Protein AF-A0A194Q548-F1 (afdb_monomer_lite)

Secondary structure (DSSP, 8-state):
-EEEE-SSPPPHHHHHHHHHHHHHHHHTT---EEEEE-SSHHHHHT-TTEEESS-TTS--BS-TT----EEEEEEB-GGGSSEEEEEEE--TT-B-TTSEETTEE--BS-SBPPEEEEE----

Organism: Papilio xuthus (NCBI:txid66420)

Sequence (123 aa):
MVNVQCREPLVEEQCARLDGVAVLALACKLPLFFAGDFHRWDNIHLLKNCESVLDESVPTKVDVSSGGQSAILSAGEVATSSCNGHAAAIRSGLSHLAIPRGWSWGGPASPHCPLWAEINIPD

Foldseek 3Di:
DAEDDDPDADDPVRLVVVLVVLVVCVVVVHKDKYWYWQQDVVSVVSNPQKDWLDDPPADFFPDPPDTTDTTMITRHDCVPHQFPSDKHFDDPPQWDQCDDDDVHGGDGPDRGTDMDTDGHDDD

Radius of gyration: 15.99 Å; chains: 1; bounding box: 41×25×47 Å

pLDDT: mean 89.54, std 5.26, range [67.75, 95.56]

Structure (mmCIF, N/CA/C/O backbone):
data_AF-A0A194Q548-F1
#
_entry.id   AF-A0A194Q548-F1
#
loop_
_atom_site.group_PDB
_atom_site.id
_atom_site.type_symbol
_atom_site.label_atom_id
_atom_site.label_alt_id
_atom_site.label_comp_id
_atom_site.label_asym_id
_atom_site.label_entity_id
_atom_site.label_seq_id
_atom_site.pdbx_PDB_ins_code
_atom_site.Cartn_x
_atom_site.Cartn_y
_atom_site.Cartn_z
_atom_site.occupancy
_atom_site.B_iso_or_equiv
_atom_site.auth_seq_id
_atom_site.auth_comp_id
_atom_site.auth_asym_id
_atom_site.auth_atom_id
_atom_site.pdbx_PDB_model_num
ATOM 1 N N . MET A 1 1 ? -9.591 7.457 3.360 1.00 88.00 1 MET A N 1
ATOM 2 C CA . MET A 1 1 ? -8.346 6.917 2.771 1.00 88.00 1 MET A CA 1
ATOM 3 C C . MET A 1 1 ? -7.347 8.049 2.593 1.00 88.00 1 MET A C 1
ATOM 5 O O . MET A 1 1 ? -7.751 9.128 2.174 1.00 88.00 1 MET A O 1
ATOM 9 N N . VAL A 1 2 ? -6.081 7.816 2.930 1.00 93.69 2 VAL A N 1
ATOM 10 C CA . VAL A 1 2 ? -4.959 8.751 2.785 1.00 93.69 2 VAL A CA 1
ATOM 11 C C . VAL A 1 2 ? -3.980 8.153 1.784 1.00 93.69 2 VAL A C 1
ATOM 13 O O . VAL A 1 2 ? -3.529 7.025 1.964 1.00 93.69 2 VAL A O 1
ATOM 16 N N . ASN A 1 3 ? -3.665 8.900 0.728 1.00 93.81 3 ASN A N 1
ATOM 17 C CA . ASN A 1 3 ? -2.644 8.487 -0.227 1.00 93.81 3 ASN A CA 1
ATOM 18 C C . ASN A 1 3 ? -1.250 8.822 0.325 1.00 93.81 3 ASN A C 1
ATOM 20 O O . ASN A 1 3 ? -1.012 9.965 0.721 1.00 93.81 3 ASN A O 1
ATOM 24 N N . VAL A 1 4 ? -0.341 7.851 0.338 1.00 93.25 4 VAL A N 1
ATOM 25 C CA . VAL A 1 4 ? 1.025 7.995 0.856 1.00 93.25 4 VAL A CA 1
ATOM 26 C C . VAL A 1 4 ? 2.028 7.845 -0.281 1.00 93.25 4 VAL A C 1
ATOM 28 O O . VAL A 1 4 ? 1.929 6.946 -1.113 1.00 93.25 4 VAL A O 1
ATOM 31 N N . GLN A 1 5 ? 3.009 8.742 -0.316 1.00 92.50 5 GLN A N 1
ATOM 32 C CA . GLN A 1 5 ? 4.140 8.641 -1.227 1.00 92.50 5 GLN A CA 1
ATOM 33 C C . GLN A 1 5 ? 5.428 9.013 -0.494 1.00 92.50 5 GLN A C 1
ATOM 35 O O . GLN A 1 5 ? 5.745 10.188 -0.308 1.00 92.50 5 GLN A O 1
ATOM 40 N N . CYS A 1 6 ? 6.184 7.997 -0.106 1.00 91.56 6 CYS A N 1
ATOM 41 C CA . CYS A 1 6 ? 7.509 8.122 0.473 1.00 91.56 6 CYS A CA 1
ATOM 42 C C . CYS A 1 6 ? 8.547 8.039 -0.648 1.00 91.56 6 CYS A C 1
ATOM 44 O O . CYS A 1 6 ? 8.635 7.042 -1.360 1.00 91.56 6 CYS A O 1
ATOM 46 N N . ARG A 1 7 ? 9.349 9.093 -0.813 1.00 87.94 7 ARG A N 1
ATOM 47 C CA . ARG A 1 7 ? 10.495 9.077 -1.743 1.00 87.94 7 ARG A CA 1
ATOM 48 C C . ARG A 1 7 ? 11.786 8.611 -1.074 1.00 87.94 7 ARG A C 1
ATOM 50 O O . ARG A 1 7 ? 12.703 8.176 -1.759 1.00 87.94 7 ARG A O 1
ATOM 57 N N . GLU A 1 8 ? 11.821 8.700 0.249 1.00 90.50 8 GLU A N 1
ATOM 58 C CA . GLU A 1 8 ? 12.960 8.426 1.118 1.00 90.50 8 GLU A CA 1
ATOM 59 C C . GLU A 1 8 ? 12.464 7.674 2.370 1.00 90.50 8 GLU A C 1
ATOM 61 O O . GLU A 1 8 ? 11.247 7.607 2.603 1.00 90.50 8 GLU A O 1
ATOM 66 N N . PRO A 1 9 ? 13.365 7.080 3.177 1.00 90.69 9 PRO A N 1
ATOM 67 C CA . PRO A 1 9 ? 13.014 6.546 4.490 1.00 90.69 9 PRO A CA 1
ATOM 68 C C . PRO A 1 9 ? 12.304 7.594 5.356 1.00 90.69 9 PRO A C 1
ATOM 70 O O . PRO A 1 9 ? 12.687 8.764 5.359 1.00 90.69 9 PRO A O 1
ATOM 73 N N . LEU A 1 10 ? 11.264 7.178 6.080 1.00 90.69 10 LEU A N 1
ATOM 74 C CA . LEU A 1 10 ? 10.525 8.073 6.964 1.00 90.69 10 LEU A CA 1
ATOM 75 C C . LEU A 1 10 ? 11.389 8.439 8.171 1.00 90.69 10 LEU A C 1
ATOM 77 O O . LEU A 1 10 ? 11.974 7.568 8.816 1.00 90.69 10 LEU A O 1
ATOM 81 N N . VAL A 1 11 ? 11.441 9.729 8.498 1.00 92.62 11 VAL A N 1
ATOM 82 C CA . VAL A 1 11 ? 12.059 10.197 9.746 1.00 92.62 11 VAL A CA 1
ATOM 83 C C . VAL A 1 11 ? 11.058 10.149 10.899 1.00 92.62 11 VAL A C 1
ATOM 85 O O . VAL A 1 11 ? 9.845 10.160 10.689 1.00 92.62 11 VAL A O 1
ATOM 88 N N . GLU A 1 12 ? 11.564 10.152 12.133 1.00 91.00 12 GLU A N 1
ATOM 89 C CA . GLU A 1 12 ? 10.759 10.005 13.353 1.00 91.00 12 GLU A CA 1
ATOM 90 C C . GLU A 1 12 ? 9.589 10.998 13.437 1.00 91.00 12 GLU A C 1
ATOM 92 O O . GLU A 1 12 ? 8.472 10.606 13.767 1.00 91.00 12 GLU A O 1
ATOM 97 N N . GLU A 1 13 ? 9.800 12.262 13.054 1.00 93.00 13 GLU A N 1
ATOM 98 C CA . GLU A 1 13 ? 8.741 13.278 13.032 1.00 93.00 13 GLU A CA 1
ATOM 99 C C . GLU A 1 13 ? 7.600 12.912 12.066 1.00 93.00 13 GLU A C 1
ATOM 101 O O . GLU A 1 13 ? 6.421 13.084 12.381 1.00 93.00 13 GLU A O 1
ATOM 106 N N . GLN A 1 14 ? 7.926 12.378 10.886 1.00 92.31 14 GLN A N 1
ATOM 107 C CA . GLN A 1 14 ? 6.927 11.975 9.894 1.00 92.31 14 GLN A CA 1
ATOM 108 C C . GLN A 1 14 ? 6.151 10.745 10.369 1.00 92.31 14 GLN A C 1
ATOM 110 O O . GLN A 1 14 ? 4.926 10.713 10.230 1.00 92.31 14 GLN A O 1
ATOM 115 N N . CYS A 1 15 ? 6.846 9.777 10.973 1.00 91.88 15 CYS A N 1
ATOM 116 C CA . CYS A 1 15 ? 6.218 8.623 11.609 1.00 91.88 15 CYS A CA 1
ATOM 117 C C . CYS A 1 15 ? 5.252 9.076 12.704 1.00 91.88 15 CYS A C 1
ATOM 119 O O . CYS A 1 15 ? 4.085 8.709 12.659 1.00 91.88 15 CYS A O 1
ATOM 121 N N . ALA A 1 16 ? 5.689 9.948 13.618 1.00 91.88 16 ALA A N 1
ATOM 122 C CA . ALA A 1 16 ? 4.857 10.466 14.703 1.00 91.88 16 ALA A CA 1
ATOM 123 C C . ALA A 1 16 ? 3.602 11.188 14.189 1.00 91.88 16 ALA A C 1
ATOM 125 O O . ALA A 1 16 ? 2.521 11.047 14.762 1.00 91.88 16 ALA A O 1
ATOM 126 N N . ARG A 1 17 ? 3.712 11.930 13.080 1.00 92.62 17 ARG A N 1
ATOM 127 C CA . ARG A 1 17 ? 2.558 12.577 12.438 1.00 92.62 17 ARG A CA 1
ATOM 128 C C . ARG A 1 17 ? 1.562 11.563 11.883 1.00 92.62 17 ARG A C 1
ATOM 130 O O . ARG A 1 17 ? 0.371 11.710 12.139 1.00 92.62 17 ARG A O 1
ATOM 137 N N . LEU A 1 18 ? 2.020 10.562 11.130 1.00 92.94 18 LEU A N 1
ATOM 138 C CA . LEU A 1 18 ? 1.150 9.520 10.567 1.00 92.94 18 LEU A CA 1
ATOM 139 C C . LEU A 1 18 ? 0.492 8.683 11.671 1.00 92.94 18 LEU A C 1
ATOM 141 O O . LEU A 1 18 ? -0.716 8.452 11.633 1.00 92.94 18 LEU A O 1
ATOM 145 N N . ASP A 1 19 ? 1.269 8.313 12.685 1.00 92.75 19 ASP A N 1
ATOM 146 C CA . ASP A 1 19 ? 0.807 7.546 13.840 1.00 92.75 19 ASP A CA 1
ATOM 147 C C . ASP A 1 19 ? -0.219 8.354 14.655 1.00 92.75 19 ASP A C 1
ATOM 149 O O . ASP A 1 19 ? -1.255 7.829 15.051 1.00 92.75 19 ASP A O 1
ATOM 153 N N . GLY A 1 20 ? -0.023 9.670 14.801 1.00 94.25 20 GLY A N 1
ATOM 154 C CA . GLY A 1 20 ? -1.005 10.571 15.411 1.00 94.25 20 GLY A CA 1
ATOM 155 C C . GLY A 1 20 ? -2.343 10.620 14.661 1.00 94.25 20 GLY A C 1
ATOM 156 O O . GLY A 1 20 ? -3.400 10.642 15.295 1.00 94.25 20 GLY A O 1
ATOM 157 N N . VAL A 1 21 ? -2.325 10.586 13.322 1.00 94.94 21 VAL A N 1
ATOM 158 C CA . VAL A 1 21 ? -3.557 10.489 12.516 1.00 94.94 21 VAL A CA 1
ATOM 159 C C . VAL A 1 21 ? -4.246 9.139 12.742 1.00 94.94 21 VAL A C 1
ATOM 161 O O . VAL A 1 21 ? -5.467 9.108 12.906 1.00 94.94 21 VAL A O 1
ATOM 164 N N . ALA A 1 22 ? -3.487 8.040 12.795 1.00 94.69 22 ALA A N 1
ATOM 165 C CA . ALA A 1 22 ? -4.024 6.708 13.078 1.00 94.69 22 ALA A CA 1
ATOM 166 C C . ALA A 1 22 ? -4.669 6.638 14.473 1.00 94.69 22 ALA A C 1
ATOM 168 O O . ALA A 1 22 ? -5.816 6.210 14.599 1.00 94.69 22 ALA A O 1
ATOM 169 N N . VAL A 1 23 ? -3.986 7.143 15.504 1.00 95.50 23 VAL A N 1
ATOM 170 C CA . VAL A 1 23 ? -4.497 7.204 16.884 1.00 95.50 23 VAL A CA 1
ATOM 171 C C . VAL A 1 23 ? -5.787 8.018 16.967 1.00 95.50 23 VAL A C 1
ATOM 173 O O . VAL A 1 23 ? -6.747 7.583 17.604 1.00 95.50 23 VAL A O 1
ATOM 176 N N . LEU A 1 24 ? -5.846 9.178 16.305 1.00 95.56 24 LEU A N 1
ATOM 177 C CA . LEU A 1 24 ? -7.056 10.000 16.279 1.00 95.56 24 LEU A CA 1
ATOM 178 C C . LEU A 1 24 ? -8.223 9.267 15.603 1.00 95.56 24 LEU A C 1
ATOM 180 O O . LEU A 1 24 ? -9.337 9.275 16.124 1.00 95.56 24 LEU A O 1
ATOM 184 N N . ALA A 1 25 ? -7.975 8.608 14.469 1.00 93.62 25 ALA A N 1
ATOM 185 C CA . ALA A 1 25 ? -8.998 7.837 13.768 1.00 93.62 25 ALA A CA 1
ATOM 186 C C . ALA A 1 25 ? -9.537 6.688 14.631 1.00 93.62 25 ALA A C 1
ATOM 188 O O . ALA A 1 25 ? -10.754 6.530 14.739 1.00 93.62 25 ALA A O 1
ATOM 189 N N . LEU A 1 26 ? -8.652 5.954 15.314 1.00 92.69 26 LEU A N 1
ATOM 190 C CA . LEU A 1 26 ? -9.025 4.890 16.248 1.00 92.69 26 LEU A CA 1
ATOM 191 C C . LEU A 1 26 ? -9.872 5.422 17.411 1.00 92.69 26 LEU A C 1
ATOM 193 O O . LEU A 1 26 ? -10.933 4.869 17.700 1.00 92.69 26 LEU A O 1
ATOM 197 N N . ALA A 1 27 ? -9.463 6.533 18.032 1.00 94.69 27 ALA A N 1
ATOM 198 C CA . ALA A 1 27 ? -10.213 7.163 19.121 1.00 94.69 27 ALA A CA 1
ATOM 199 C C . ALA A 1 27 ? -11.621 7.608 18.684 1.00 94.69 27 ALA A C 1
ATOM 201 O O . ALA A 1 27 ? -12.582 7.490 19.447 1.00 94.69 27 ALA A O 1
ATOM 202 N N . CYS A 1 28 ? -11.758 8.080 17.444 1.00 93.56 28 CYS A N 1
ATOM 203 C CA . CYS A 1 28 ? -13.031 8.495 16.858 1.00 93.56 28 CYS A CA 1
ATOM 204 C C . CYS A 1 28 ? -13.828 7.351 16.208 1.00 93.56 28 CYS A C 1
ATOM 206 O O . CYS A 1 28 ? -14.918 7.608 15.699 1.00 93.56 28 CYS A O 1
ATOM 208 N N . LYS A 1 29 ? -13.319 6.109 16.216 1.00 89.69 29 LYS A N 1
ATOM 209 C CA . LYS A 1 29 ? -13.909 4.951 15.516 1.00 89.69 29 LYS A CA 1
ATOM 210 C C . LYS A 1 29 ? -14.135 5.207 14.019 1.00 89.69 29 LYS A C 1
ATOM 212 O O . LYS A 1 29 ? -15.129 4.765 13.446 1.00 89.69 29 LYS A O 1
ATOM 217 N N . LEU A 1 30 ? -13.227 5.949 13.390 1.00 89.06 30 LEU A N 1
ATOM 218 C CA . LEU A 1 30 ? -13.274 6.256 11.965 1.00 89.06 30 LEU A CA 1
ATOM 219 C C . LEU A 1 30 ? -12.444 5.232 11.180 1.00 89.06 30 LEU A C 1
ATOM 221 O O . LEU A 1 30 ? -11.252 5.093 11.459 1.00 89.06 30 LEU A O 1
ATOM 225 N N . PRO A 1 31 ? -13.019 4.561 10.164 1.00 89.06 31 PRO A N 1
ATOM 226 C CA . PRO A 1 31 ? -12.245 3.720 9.260 1.00 89.06 31 PRO A CA 1
ATOM 227 C C . PRO A 1 31 ? -11.195 4.551 8.514 1.00 89.06 31 PRO A C 1
ATOM 229 O O . PRO A 1 31 ? -11.527 5.460 7.744 1.00 89.06 31 PRO A O 1
ATOM 232 N N . LEU A 1 32 ? -9.918 4.239 8.728 1.00 92.00 32 LEU A N 1
ATOM 233 C CA . LEU A 1 32 ? -8.801 4.917 8.084 1.00 92.00 32 LEU A CA 1
ATOM 234 C C . LEU A 1 32 ? -7.862 3.906 7.436 1.00 92.00 32 LEU A C 1
ATOM 236 O O . LEU A 1 32 ? -7.376 2.983 8.079 1.00 92.00 32 LEU A O 1
ATOM 240 N N . PHE A 1 33 ? -7.567 4.166 6.165 1.00 93.00 33 PHE A N 1
ATOM 241 C CA . PHE A 1 33 ? -6.598 3.419 5.380 1.00 93.00 33 PHE A CA 1
ATOM 242 C C . PHE A 1 33 ? -5.540 4.357 4.828 1.00 93.00 33 PHE A C 1
ATOM 244 O O . PHE A 1 33 ? -5.890 5.401 4.264 1.00 93.00 33 PHE A O 1
ATOM 251 N N . PHE A 1 34 ? -4.280 3.960 4.942 1.00 94.81 34 PHE A N 1
ATOM 252 C CA . PHE A 1 34 ? -3.159 4.560 4.232 1.00 94.81 34 PHE A CA 1
ATOM 253 C C . PHE A 1 34 ? -2.820 3.668 3.044 1.00 94.81 34 PHE A C 1
ATOM 255 O O . PHE A 1 34 ? -2.617 2.474 3.216 1.00 94.81 34 PHE A O 1
ATOM 262 N N . ALA A 1 35 ? -2.762 4.216 1.839 1.00 94.31 35 ALA A N 1
ATOM 263 C CA . ALA A 1 35 ? -2.457 3.437 0.645 1.00 94.31 35 ALA A CA 1
ATOM 264 C C . ALA A 1 35 ? -1.463 4.190 -0.228 1.00 94.31 35 ALA A C 1
ATOM 266 O O . ALA A 1 35 ? -1.560 5.407 -0.356 1.00 94.31 35 ALA A O 1
ATOM 267 N N . GLY A 1 36 ? -0.524 3.476 -0.835 1.00 93.38 36 GLY A N 1
ATOM 268 C CA . GLY A 1 36 ? 0.436 4.066 -1.761 1.00 93.38 36 GLY A CA 1
ATOM 269 C C . GLY A 1 36 ? 1.826 3.475 -1.600 1.00 93.38 36 GLY A C 1
ATOM 270 O O . GLY A 1 36 ? 1.954 2.313 -1.225 1.00 93.38 36 GLY A O 1
ATOM 271 N N . ASP A 1 37 ? 2.854 4.253 -1.930 1.00 92.25 37 ASP A N 1
ATOM 272 C CA . ASP A 1 37 ? 4.257 3.830 -1.882 1.00 92.25 37 ASP A CA 1
ATOM 273 C C . ASP A 1 37 ? 4.908 4.271 -0.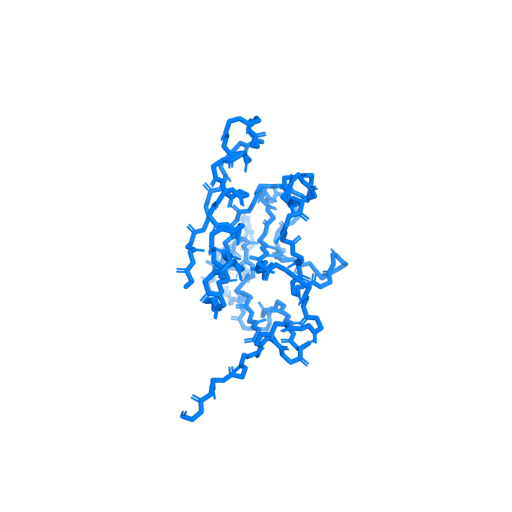570 1.00 92.25 37 ASP A C 1
ATOM 275 O O . ASP A 1 37 ? 5.031 5.464 -0.296 1.00 92.25 37 ASP A O 1
ATOM 279 N N . PHE A 1 38 ? 5.344 3.300 0.225 1.00 92.56 38 PHE A N 1
ATOM 280 C CA . PHE A 1 38 ? 6.016 3.496 1.506 1.00 92.56 38 PHE A CA 1
ATOM 281 C C . PHE A 1 38 ? 7.536 3.420 1.392 1.00 92.56 38 PHE A C 1
ATOM 283 O O . PHE A 1 38 ? 8.220 3.442 2.410 1.00 92.56 38 PHE A O 1
ATOM 290 N N . HIS A 1 39 ? 8.091 3.376 0.180 1.00 91.44 39 HIS A N 1
ATOM 291 C CA . HIS A 1 39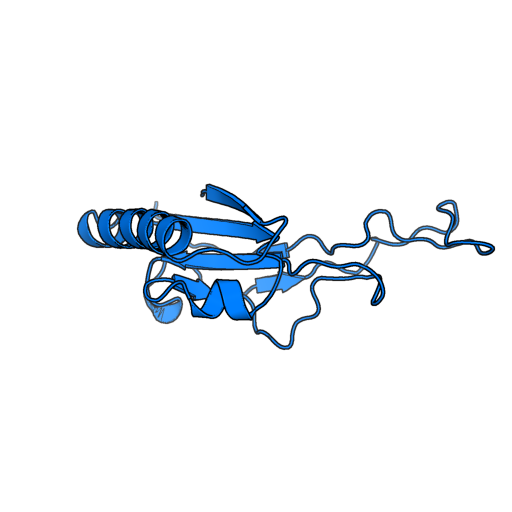 ? 9.518 3.256 -0.115 1.00 91.44 39 HIS A CA 1
ATOM 292 C C . HIS A 1 39 ? 10.135 1.896 0.272 1.00 91.44 39 HIS A C 1
ATOM 294 O O . HIS A 1 39 ? 10.746 1.244 -0.578 1.00 91.44 39 HIS A O 1
ATOM 300 N N . ARG A 1 40 ? 9.989 1.457 1.533 1.00 88.62 40 ARG A N 1
ATOM 301 C CA . ARG A 1 40 ? 10.527 0.205 2.108 1.00 88.62 40 ARG A CA 1
ATOM 302 C C . ARG A 1 40 ? 9.584 -0.359 3.178 1.00 88.62 40 ARG A C 1
ATOM 304 O O . ARG A 1 40 ? 8.891 0.410 3.835 1.00 88.62 40 ARG A O 1
ATOM 311 N N . TRP A 1 41 ? 9.626 -1.673 3.413 1.00 88.06 41 TRP A N 1
ATOM 312 C CA . TRP A 1 41 ? 8.886 -2.315 4.514 1.00 88.06 41 TRP A CA 1
ATOM 313 C C . TRP A 1 41 ? 9.288 -1.795 5.897 1.00 88.06 41 TRP A C 1
ATOM 315 O O . TRP A 1 41 ? 8.423 -1.609 6.745 1.00 88.06 41 TRP A O 1
ATOM 325 N N . ASP A 1 42 ? 10.555 -1.413 6.083 1.00 90.69 42 ASP A N 1
ATOM 326 C CA . ASP A 1 42 ? 11.024 -0.762 7.314 1.00 90.69 42 ASP A CA 1
ATOM 327 C C . ASP A 1 42 ? 10.148 0.447 7.698 1.00 90.69 42 ASP A C 1
ATOM 329 O O . ASP A 1 42 ? 9.790 0.605 8.860 1.00 90.69 42 ASP A O 1
ATOM 333 N N . ASN A 1 43 ? 9.724 1.262 6.721 1.00 91.19 43 ASN A N 1
ATOM 334 C CA . ASN A 1 43 ? 8.844 2.408 6.966 1.00 91.19 43 ASN A CA 1
ATOM 335 C C . ASN A 1 43 ? 7.441 1.990 7.420 1.00 91.19 43 ASN A C 1
ATOM 337 O O . ASN A 1 43 ? 6.821 2.700 8.206 1.00 91.19 43 ASN A O 1
ATOM 341 N N . ILE A 1 44 ? 6.938 0.858 6.925 1.00 90.25 44 ILE A N 1
ATOM 342 C CA . ILE A 1 44 ? 5.638 0.311 7.323 1.00 90.25 44 ILE A CA 1
ATOM 343 C C . ILE A 1 44 ? 5.710 -0.153 8.780 1.00 90.25 44 ILE A C 1
ATOM 345 O O . ILE A 1 44 ? 4.846 0.205 9.574 1.00 90.25 44 ILE A O 1
ATOM 349 N N . HIS A 1 45 ? 6.779 -0.854 9.166 1.00 90.75 45 HIS A N 1
ATOM 350 C CA . HIS A 1 45 ? 6.966 -1.333 10.539 1.00 90.75 45 HIS A CA 1
ATOM 351 C C . HIS A 1 45 ? 7.193 -0.214 11.570 1.00 90.75 45 HIS A C 1
ATOM 353 O O . HIS A 1 45 ? 6.987 -0.433 12.764 1.00 90.75 45 HIS A O 1
ATOM 359 N N . LEU A 1 46 ? 7.595 0.989 11.144 1.00 91.00 46 LEU A N 1
ATOM 360 C CA . LEU A 1 46 ? 7.691 2.157 12.029 1.00 91.00 46 LEU A CA 1
ATOM 361 C C . LEU A 1 46 ? 6.316 2.708 12.451 1.00 91.00 46 LEU A C 1
ATOM 363 O O . LEU A 1 46 ? 6.232 3.415 13.458 1.00 91.00 46 LEU A O 1
ATOM 367 N N . LEU A 1 47 ? 5.248 2.398 11.710 1.00 90.19 47 LEU A N 1
ATOM 368 C CA . LEU A 1 47 ? 3.884 2.853 11.987 1.00 90.19 47 LEU A CA 1
ATOM 369 C C . LEU A 1 47 ? 3.185 1.877 12.941 1.00 90.19 47 LEU A C 1
ATOM 371 O O . LEU A 1 47 ? 2.499 0.951 12.523 1.00 90.19 47 LEU A O 1
ATOM 375 N N . LYS A 1 48 ? 3.365 2.092 14.245 1.00 89.75 48 LYS A N 1
ATOM 376 C CA . LYS A 1 48 ? 2.970 1.143 15.302 1.00 89.75 48 LYS A CA 1
ATOM 377 C C . LYS A 1 48 ? 1.467 0.893 15.393 1.00 89.75 48 LYS A C 1
ATOM 379 O O . LYS A 1 48 ? 1.065 -0.185 15.813 1.00 89.75 48 LYS A O 1
ATOM 384 N N . ASN A 1 49 ? 0.646 1.881 15.041 1.00 92.50 49 ASN A N 1
ATOM 385 C CA . ASN A 1 49 ? -0.814 1.764 15.079 1.00 92.50 49 ASN A CA 1
ATOM 386 C C . ASN A 1 49 ? -1.408 1.419 13.713 1.00 92.50 49 ASN A C 1
ATOM 388 O O . ASN A 1 49 ? -2.593 1.663 13.480 1.00 92.50 49 ASN A O 1
ATOM 392 N N . CYS A 1 50 ? -0.590 0.915 12.794 1.00 93.12 50 CYS A N 1
ATOM 393 C CA . CYS A 1 50 ? -1.024 0.507 11.473 1.00 93.12 50 CYS A CA 1
ATOM 394 C C . CYS A 1 50 ? -0.637 -0.947 11.217 1.00 93.12 50 CYS A C 1
ATOM 396 O O . CYS A 1 50 ? 0.458 -1.380 11.568 1.00 93.12 50 CYS A O 1
ATOM 398 N N . GLU A 1 51 ? -1.513 -1.681 10.545 1.00 92.50 51 GLU A N 1
ATOM 399 C CA . GLU A 1 51 ? -1.240 -3.044 10.101 1.00 92.50 51 GLU A CA 1
ATOM 400 C C . GLU A 1 51 ? -1.432 -3.143 8.586 1.00 92.50 51 GLU A C 1
ATOM 402 O O . GLU A 1 51 ? -2.355 -2.551 8.018 1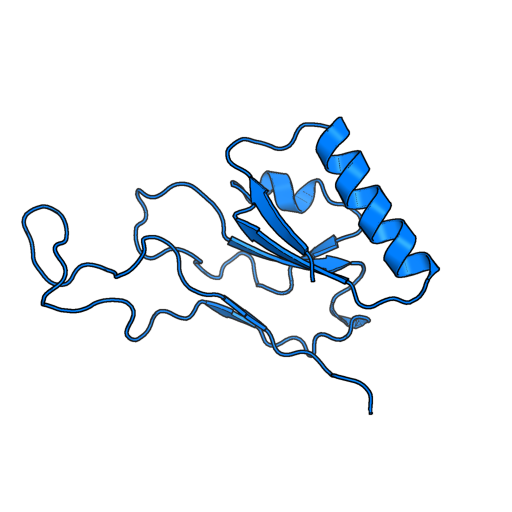.00 92.50 51 GLU A O 1
ATOM 407 N N . SER A 1 52 ? -0.535 -3.869 7.914 1.00 92.75 52 SER A N 1
ATOM 408 C CA . SER A 1 52 ? -0.647 -4.101 6.476 1.00 92.75 52 SER A CA 1
ATOM 409 C C . SER A 1 52 ? -1.804 -5.045 6.179 1.00 92.75 52 SER A C 1
ATOM 411 O O . SER A 1 52 ? -1.875 -6.148 6.707 1.00 92.75 52 SER A O 1
ATOM 413 N N . VAL A 1 53 ? -2.678 -4.628 5.267 1.00 93.19 53 VAL A N 1
ATOM 414 C CA . VAL A 1 53 ? -3.739 -5.477 4.706 1.00 93.19 53 VAL A CA 1
ATOM 415 C C . VAL A 1 53 ? -3.155 -6.463 3.685 1.00 93.19 53 VAL A C 1
ATOM 417 O O . VAL A 1 53 ? -3.743 -7.502 3.403 1.00 93.19 53 VAL A O 1
ATOM 420 N N . LEU A 1 54 ? -1.990 -6.139 3.116 1.00 91.50 54 LEU A N 1
ATOM 421 C CA . LEU A 1 54 ? -1.261 -7.006 2.196 1.00 91.50 54 LEU A CA 1
ATOM 422 C C . LEU A 1 54 ? -0.264 -7.882 2.962 1.00 91.50 54 LEU A C 1
ATOM 424 O O . LEU A 1 54 ? 0.476 -7.371 3.804 1.00 91.50 54 LEU A O 1
ATOM 428 N N . ASP A 1 55 ? -0.170 -9.158 2.598 1.00 88.81 55 ASP A N 1
ATOM 429 C CA . ASP A 1 55 ? 0.928 -10.021 3.039 1.00 88.81 55 ASP A CA 1
ATOM 430 C C . ASP A 1 55 ? 2.264 -9.504 2.465 1.00 88.81 55 ASP A C 1
ATOM 432 O O . ASP A 1 55 ? 2.358 -9.172 1.280 1.00 88.81 55 ASP A O 1
ATOM 436 N N . GLU A 1 56 ? 3.299 -9.417 3.304 1.00 89.25 56 GLU A N 1
ATOM 437 C CA . GLU A 1 56 ? 4.619 -8.886 2.935 1.00 89.25 56 GLU A CA 1
ATOM 438 C C . GLU A 1 56 ? 5.312 -9.695 1.825 1.00 89.25 56 GLU A C 1
ATOM 440 O O . GLU A 1 56 ? 6.084 -9.149 1.030 1.00 89.25 56 GLU A O 1
ATOM 445 N N . SER A 1 57 ? 4.981 -10.982 1.702 1.00 89.94 57 SER A N 1
ATOM 446 C CA . 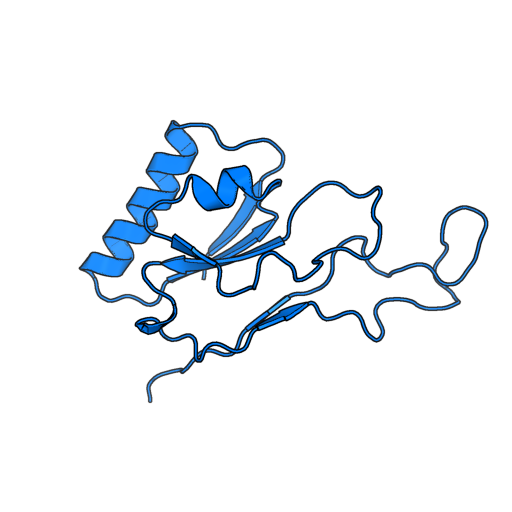SER A 1 57 ? 5.453 -11.846 0.621 1.00 89.94 57 SER A CA 1
ATOM 447 C C . SER A 1 57 ? 4.835 -11.508 -0.737 1.00 89.94 57 SER A C 1
ATOM 449 O O . SER A 1 57 ? 5.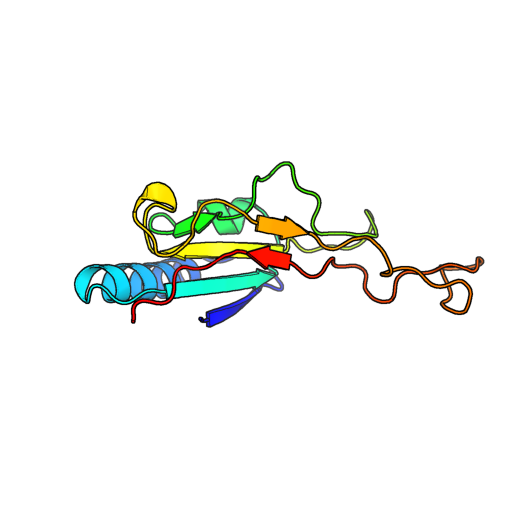368 -11.944 -1.762 1.00 89.94 57 SER A O 1
ATOM 451 N N . VAL A 1 58 ? 3.744 -10.726 -0.787 1.00 89.81 58 VAL A N 1
ATOM 452 C CA . VAL A 1 58 ? 3.081 -10.339 -2.037 1.00 89.81 58 VAL A CA 1
ATOM 453 C C . VAL A 1 58 ? 3.926 -9.294 -2.769 1.00 89.81 58 VAL A C 1
ATOM 455 O O . VAL A 1 58 ? 4.070 -8.153 -2.325 1.00 89.81 58 VAL A O 1
ATOM 458 N N . PRO A 1 59 ? 4.449 -9.624 -3.958 1.00 88.75 59 PRO A N 1
ATOM 459 C CA . PRO A 1 59 ? 5.295 -8.702 -4.695 1.00 88.75 59 PRO A CA 1
ATOM 460 C C . PRO A 1 59 ? 4.468 -7.605 -5.386 1.00 88.75 59 PRO A C 1
ATOM 462 O O . PRO A 1 59 ? 3.716 -7.840 -6.338 1.00 88.75 59 PRO A O 1
ATOM 465 N N . THR A 1 60 ? 4.682 -6.365 -4.956 1.00 91.62 60 THR A N 1
ATOM 466 C CA . THR A 1 60 ? 3.950 -5.171 -5.421 1.00 91.62 60 THR A CA 1
ATOM 467 C C . THR A 1 60 ? 4.622 -4.456 -6.593 1.00 91.62 60 THR A C 1
ATOM 469 O O . THR A 1 60 ? 4.233 -3.356 -6.980 1.00 91.62 60 THR A O 1
ATOM 472 N N . LYS A 1 61 ? 5.615 -5.109 -7.204 1.00 89.88 61 LYS A N 1
ATOM 473 C CA . LYS A 1 61 ? 6.368 -4.613 -8.358 1.00 89.88 61 LYS A CA 1
ATOM 474 C C . LYS A 1 61 ? 6.385 -5.626 -9.491 1.00 89.88 61 LYS A C 1
ATOM 476 O O . LYS A 1 61 ? 6.300 -6.838 -9.261 1.00 89.88 61 LYS A O 1
ATOM 481 N N . VAL A 1 62 ? 6.520 -5.112 -10.708 1.00 85.88 62 VAL A N 1
ATOM 482 C CA . VAL A 1 62 ? 6.746 -5.901 -11.926 1.00 85.88 62 VAL A CA 1
ATOM 483 C C . VAL A 1 62 ? 8.233 -5.923 -12.286 1.00 85.88 62 VAL A C 1
ATOM 485 O O . VAL A 1 62 ? 8.727 -6.943 -12.761 1.00 85.88 62 VAL A O 1
ATOM 488 N N . ASP A 1 63 ? 8.953 -4.832 -12.016 1.00 81.50 63 ASP A N 1
ATOM 489 C CA . ASP A 1 63 ? 10.390 -4.706 -12.267 1.00 81.50 63 ASP A CA 1
ATOM 490 C C . ASP A 1 63 ? 11.180 -4.754 -10.950 1.00 81.50 63 ASP A C 1
ATOM 492 O O . ASP A 1 63 ? 10.993 -3.917 -10.069 1.00 81.50 63 ASP A O 1
ATOM 496 N N . VAL A 1 64 ? 12.088 -5.721 -10.811 1.00 76.31 64 VAL A N 1
ATOM 497 C CA . VAL A 1 64 ? 12.915 -5.900 -9.602 1.00 76.31 64 VAL A CA 1
ATOM 498 C C . VAL A 1 64 ? 13.918 -4.755 -9.422 1.00 76.31 64 VAL A C 1
ATOM 500 O O . VAL A 1 64 ? 14.312 -4.458 -8.297 1.00 76.31 64 VAL A O 1
ATOM 503 N N . SER A 1 65 ? 14.307 -4.087 -10.511 1.00 79.31 65 SER A N 1
ATOM 504 C CA . SER A 1 65 ? 15.216 -2.938 -10.468 1.00 79.31 65 SER A CA 1
ATOM 505 C C . SER A 1 65 ? 14.536 -1.651 -9.994 1.00 79.31 65 SER A C 1
ATOM 507 O O . SER A 1 65 ? 15.214 -0.698 -9.610 1.00 79.31 65 SER A O 1
ATOM 509 N N . SER A 1 66 ? 13.199 -1.622 -9.981 1.00 80.75 66 SER A N 1
ATOM 510 C CA . SER A 1 66 ? 12.447 -0.467 -9.508 1.00 80.75 66 SER A CA 1
ATOM 511 C C . SER A 1 66 ? 12.441 -0.383 -7.975 1.00 80.75 66 SER A C 1
ATOM 513 O O . SER A 1 66 ? 12.199 -1.366 -7.261 1.00 80.75 66 SER A O 1
ATOM 515 N N . GLY A 1 67 ? 12.757 0.807 -7.456 1.00 79.12 67 GLY A N 1
ATOM 516 C CA . GLY A 1 67 ? 12.649 1.126 -6.031 1.00 79.12 67 GLY A CA 1
ATOM 517 C C . GLY A 1 67 ? 11.190 1.205 -5.570 1.00 79.12 67 GLY A C 1
ATOM 518 O O . GLY A 1 67 ? 10.273 1.080 -6.376 1.00 79.12 67 GLY A O 1
ATOM 519 N N . GLY A 1 68 ? 10.973 1.414 -4.273 1.00 83.75 68 GLY A N 1
ATOM 520 C CA . GLY A 1 68 ? 9.633 1.567 -3.704 1.00 83.75 68 GLY A CA 1
ATOM 521 C C . GLY A 1 68 ? 9.002 0.260 -3.224 1.00 83.75 68 GLY A C 1
ATOM 522 O O . GLY A 1 68 ? 9.410 -0.842 -3.621 1.00 83.75 68 GLY A O 1
ATOM 523 N N . GLN A 1 69 ? 8.004 0.411 -2.356 1.00 89.31 69 GLN A N 1
ATOM 524 C CA . GLN A 1 69 ? 7.200 -0.666 -1.791 1.00 89.31 69 GLN A CA 1
ATOM 525 C C . GLN A 1 69 ? 5.779 -0.156 -1.583 1.00 89.31 69 GLN A C 1
ATOM 527 O O . GLN A 1 69 ? 5.513 0.632 -0.675 1.00 89.31 69 GLN A O 1
ATOM 532 N N . SER A 1 70 ? 4.855 -0.622 -2.419 1.00 92.69 70 SER A N 1
ATOM 533 C CA . SER A 1 70 ? 3.452 -0.262 -2.259 1.00 92.69 70 SER A CA 1
ATOM 534 C C . SER A 1 70 ? 2.787 -1.119 -1.187 1.00 92.69 70 SER A C 1
ATOM 536 O O . SER A 1 70 ? 3.069 -2.314 -1.093 1.00 92.69 70 SER A O 1
ATOM 538 N N . ALA A 1 71 ? 1.893 -0.522 -0.404 1.00 93.94 71 ALA A N 1
ATOM 539 C CA . ALA A 1 71 ? 1.079 -1.225 0.580 1.00 93.94 71 ALA A CA 1
ATOM 540 C C . ALA A 1 71 ? -0.264 -0.519 0.803 1.00 93.94 71 ALA A C 1
ATOM 542 O O . ALA A 1 71 ? -0.465 0.632 0.399 1.00 93.94 71 ALA A O 1
ATOM 543 N N . ILE A 1 72 ? -1.174 -1.232 1.462 1.00 94.56 72 ILE A N 1
ATOM 544 C CA . ILE A 1 72 ? -2.402 -0.692 2.043 1.00 94.56 72 ILE A CA 1
ATOM 545 C C . ILE A 1 72 ? -2.334 -1.023 3.529 1.00 94.56 72 ILE A C 1
ATOM 547 O O . ILE A 1 72 ? -2.207 -2.193 3.881 1.00 94.56 72 ILE A O 1
ATOM 551 N N . LEU A 1 73 ? -2.389 -0.008 4.382 1.00 94.06 73 LEU A N 1
ATOM 552 C CA . LEU A 1 73 ? -2.348 -0.141 5.830 1.00 94.06 73 LEU A CA 1
ATOM 553 C C . LEU A 1 73 ? -3.697 0.266 6.417 1.00 94.06 73 LEU A C 1
ATOM 555 O O . LEU A 1 73 ? -4.222 1.328 6.070 1.00 94.06 73 LEU A O 1
ATOM 559 N N . SER A 1 74 ? -4.235 -0.548 7.316 1.00 93.69 74 SER A N 1
ATOM 560 C CA . SER A 1 74 ? -5.357 -0.180 8.177 1.00 93.69 74 SER A CA 1
ATOM 561 C C . SER A 1 74 ? -4.830 0.511 9.427 1.00 93.69 74 SER A C 1
ATOM 563 O O . SER A 1 74 ? -3.819 0.083 9.975 1.00 93.69 74 SER A O 1
ATOM 565 N N . ALA A 1 75 ? -5.517 1.548 9.907 1.00 93.25 75 ALA A N 1
ATOM 566 C CA . ALA A 1 75 ? -5.326 1.996 11.283 1.00 93.25 75 ALA A CA 1
ATOM 567 C C . ALA A 1 75 ? -5.920 0.942 12.238 1.00 93.25 75 ALA A C 1
ATOM 569 O O . ALA A 1 75 ? -7.091 0.582 12.105 1.00 93.25 75 ALA A O 1
ATOM 570 N N . GLY A 1 76 ? -5.123 0.456 13.189 1.00 88.56 76 GLY A N 1
ATOM 571 C CA . GLY A 1 76 ? -5.465 -0.668 14.066 1.00 88.56 76 GLY A CA 1
ATOM 572 C C . GLY A 1 76 ? -5.352 -2.037 13.390 1.00 88.56 76 GLY A C 1
ATOM 573 O O . GLY A 1 76 ? -4.853 -2.153 12.273 1.00 88.56 76 GLY A O 1
ATOM 574 N N . GLU A 1 77 ? -5.820 -3.072 14.089 1.00 85.44 77 GLU A N 1
ATOM 575 C CA . GLU A 1 77 ? -5.728 -4.457 13.619 1.00 85.44 77 GLU A CA 1
ATOM 576 C C . GLU A 1 77 ? -6.662 -4.718 12.432 1.00 85.44 77 GLU A C 1
ATOM 578 O O . GLU A 1 77 ? -7.862 -4.431 12.503 1.00 85.44 77 GLU A O 1
ATOM 583 N N . VAL A 1 78 ? -6.154 -5.353 11.374 1.00 82.19 78 VAL A N 1
ATOM 584 C CA . VAL A 1 78 ? -6.918 -5.733 10.176 1.00 82.19 78 VAL A CA 1
ATOM 585 C C . VAL A 1 78 ? -8.117 -6.599 10.557 1.00 82.19 78 VAL A C 1
ATOM 587 O O . VAL A 1 78 ? -9.208 -6.369 10.041 1.00 82.19 78 VAL A O 1
ATOM 590 N N . ALA A 1 79 ? -7.959 -7.511 11.522 1.00 76.00 79 ALA A N 1
ATOM 591 C CA . ALA A 1 79 ? -9.028 -8.387 12.014 1.00 76.00 79 ALA A CA 1
ATOM 592 C C .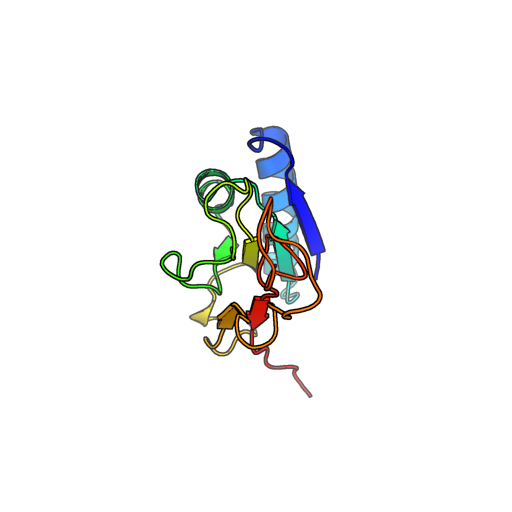 ALA A 1 79 ? -10.226 -7.638 12.633 1.00 76.00 79 ALA A C 1
ATOM 594 O O . ALA A 1 79 ? -11.338 -8.162 12.644 1.00 76.00 79 ALA A O 1
ATOM 595 N N . THR A 1 80 ? -10.007 -6.425 13.149 1.00 74.19 80 THR A N 1
ATOM 596 C CA . THR A 1 80 ? -11.055 -5.576 13.750 1.00 74.19 80 THR A CA 1
ATOM 597 C C . THR A 1 80 ? -11.433 -4.385 12.871 1.00 74.19 80 THR A C 1
ATOM 599 O O . THR A 1 80 ? -12.337 -3.616 13.203 1.00 74.19 80 THR A O 1
ATOM 602 N N . SER A 1 81 ? -10.738 -4.228 11.745 1.00 79.38 81 SER A N 1
ATOM 603 C CA . SER A 1 81 ? -10.955 -3.161 10.781 1.00 79.38 81 SER A CA 1
ATOM 604 C C . SER A 1 81 ? -12.178 -3.427 9.896 1.00 79.38 81 SER A C 1
ATOM 606 O O . SER A 1 81 ? -12.866 -4.439 10.008 1.00 79.38 81 SER A O 1
ATOM 608 N N . SER A 1 82 ? -12.440 -2.507 8.965 1.00 83.00 82 SER A N 1
ATOM 609 C CA . SER A 1 82 ? -13.428 -2.740 7.907 1.00 83.00 82 SER A CA 1
ATOM 610 C C . SER A 1 82 ? -12.899 -3.629 6.775 1.00 83.00 82 SER A C 1
ATOM 612 O O . SER A 1 82 ? -13.676 -3.980 5.897 1.00 83.00 82 SER A O 1
ATOM 614 N N . CYS A 1 83 ? -11.626 -4.036 6.763 1.00 83.06 83 CYS A N 1
ATOM 615 C CA . CYS A 1 83 ? -11.140 -5.013 5.789 1.00 83.06 83 CYS A CA 1
ATOM 616 C C . CYS A 1 83 ? -11.653 -6.417 6.107 1.00 83.06 83 CYS A C 1
ATOM 618 O O . CYS A 1 83 ? -11.712 -6.829 7.261 1.00 83.06 83 CYS A O 1
ATOM 620 N N . ASN A 1 84 ? -11.972 -7.186 5.070 1.00 82.25 84 ASN A N 1
ATOM 621 C CA . ASN A 1 84 ? -12.410 -8.576 5.223 1.00 82.25 84 ASN A CA 1
ATOM 622 C C . ASN A 1 84 ? -11.264 -9.601 5.087 1.00 82.25 84 ASN A C 1
ATOM 624 O O . ASN A 1 84 ? -11.512 -10.802 5.034 1.00 82.25 84 ASN A O 1
ATOM 628 N N . GLY A 1 85 ? -10.019 -9.122 5.013 1.00 74.12 85 GLY A N 1
ATOM 629 C CA . GLY A 1 85 ? -8.814 -9.944 4.904 1.00 74.12 85 GLY A CA 1
ATOM 630 C C . GLY A 1 85 ? -8.406 -10.323 3.478 1.00 74.12 85 GLY A C 1
ATOM 631 O O . GLY A 1 85 ? -7.371 -10.963 3.309 1.00 74.12 85 GLY A O 1
ATOM 632 N N . HIS A 1 86 ? -9.154 -9.926 2.443 1.00 88.62 86 HIS A N 1
ATOM 633 C CA . HIS A 1 86 ? -8.734 -10.135 1.058 1.00 88.62 86 HIS A CA 1
ATOM 634 C C . HIS A 1 86 ? -8.049 -8.897 0.487 1.00 88.62 86 HIS A C 1
ATOM 636 O O . HIS A 1 86 ? -8.632 -7.814 0.418 1.00 88.62 86 HIS A O 1
ATOM 642 N N . ALA A 1 87 ? -6.814 -9.076 0.025 1.00 93.75 87 ALA A N 1
ATOM 643 C CA . ALA A 1 87 ? -6.070 -8.067 -0.709 1.00 93.75 87 ALA A CA 1
ATOM 644 C C . ALA A 1 87 ? -4.993 -8.720 -1.581 1.00 93.75 87 ALA A C 1
ATOM 646 O O . ALA A 1 87 ? -4.456 -9.774 -1.237 1.00 93.75 87 ALA A O 1
ATOM 647 N N . ALA A 1 88 ? -4.663 -8.106 -2.719 1.00 94.19 88 ALA A N 1
ATOM 648 C CA . ALA A 1 88 ? -3.561 -8.576 -3.556 1.00 94.19 88 ALA A CA 1
ATOM 649 C C . ALA A 1 88 ? -3.015 -7.495 -4.499 1.00 94.19 88 ALA A C 1
ATOM 651 O O . ALA A 1 88 ? -3.578 -6.412 -4.670 1.00 94.19 88 ALA A O 1
ATOM 652 N N . ALA A 1 89 ? -1.911 -7.833 -5.166 1.00 94.19 89 ALA A N 1
ATOM 653 C CA . ALA A 1 89 ? -1.360 -7.065 -6.273 1.00 94.19 89 ALA A CA 1
ATOM 654 C C . ALA A 1 89 ? -1.923 -7.560 -7.617 1.00 94.19 89 ALA A C 1
ATOM 656 O O . ALA A 1 89 ? -1.849 -8.748 -7.943 1.00 94.19 89 ALA A O 1
ATOM 657 N N . ILE A 1 90 ? -2.441 -6.645 -8.436 1.00 92.81 90 ILE A N 1
ATOM 658 C CA . ILE A 1 90 ? -2.896 -6.939 -9.798 1.00 92.81 90 ILE A CA 1
ATOM 659 C C . ILE A 1 90 ? -1.674 -6.976 -10.707 1.00 92.81 90 ILE A C 1
ATOM 661 O O . ILE A 1 90 ? -0.976 -5.981 -10.852 1.00 92.81 90 ILE A O 1
ATOM 665 N N . ARG A 1 91 ? -1.413 -8.128 -11.325 1.00 88.88 91 ARG A N 1
ATOM 666 C CA . ARG A 1 91 ? -0.261 -8.333 -12.226 1.00 88.88 91 ARG A CA 1
ATOM 667 C C . ARG A 1 91 ? -0.658 -8.697 -13.646 1.00 88.88 91 ARG A C 1
ATOM 669 O O . ARG A 1 91 ? 0.044 -8.359 -14.598 1.00 88.88 91 ARG A O 1
ATOM 676 N N . SER A 1 92 ? -1.779 -9.399 -13.782 1.00 88.75 92 SER A N 1
ATOM 677 C CA . SER A 1 92 ? -2.311 -9.775 -15.086 1.00 88.75 92 SER A CA 1
ATOM 678 C C . SER A 1 92 ? -2.691 -8.527 -15.880 1.00 88.75 92 SER A C 1
ATOM 680 O O . SER A 1 92 ? -3.221 -7.570 -15.322 1.00 88.75 92 SER A O 1
ATOM 682 N N . GLY A 1 93 ? -2.387 -8.527 -17.177 1.00 87.75 93 GLY A N 1
ATOM 683 C CA . GLY A 1 93 ? -2.705 -7.415 -18.076 1.00 87.75 93 GLY A CA 1
ATOM 684 C C . GLY A 1 93 ? -1.835 -6.164 -17.916 1.00 87.75 93 GLY A C 1
ATOM 685 O O . GLY A 1 93 ? -1.989 -5.235 -18.701 1.00 87.75 93 GLY A O 1
ATOM 686 N N . LEU A 1 94 ? -0.887 -6.128 -16.968 1.00 89.25 94 LEU A N 1
ATOM 687 C CA . LEU A 1 94 ? 0.011 -4.976 -16.814 1.00 89.25 94 LEU A CA 1
ATOM 688 C C . LEU A 1 94 ? 1.089 -4.885 -17.889 1.00 89.25 94 LEU A C 1
ATOM 690 O O . LEU A 1 94 ? 1.714 -3.839 -18.017 1.00 89.25 94 LEU A O 1
ATOM 694 N N . SER A 1 95 ? 1.353 -5.963 -18.626 1.00 89.69 95 SER A N 1
ATOM 695 C CA . SER A 1 95 ? 2.331 -5.973 -19.715 1.00 89.69 95 SER A CA 1
ATOM 696 C C . SER A 1 95 ? 1.636 -6.071 -21.063 1.00 89.69 95 SER A C 1
ATOM 698 O O . SER A 1 95 ? 0.685 -6.834 -21.221 1.00 89.69 95 SER A O 1
ATOM 700 N N . HIS A 1 96 ? 2.142 -5.333 -22.047 1.00 92.25 96 HIS A N 1
ATOM 701 C CA . HIS A 1 96 ? 1.606 -5.340 -23.405 1.00 92.25 96 HIS A CA 1
ATOM 702 C C . HIS A 1 96 ? 2.746 -5.345 -24.426 1.00 92.25 96 HIS A C 1
ATOM 704 O O . HIS A 1 96 ? 3.749 -4.659 -24.240 1.00 92.25 96 HIS A O 1
ATOM 710 N N . LEU A 1 97 ? 2.595 -6.096 -25.524 1.00 94.12 97 LEU A N 1
ATOM 711 C CA . LEU A 1 97 ? 3.646 -6.258 -26.542 1.00 94.12 97 LEU A CA 1
ATOM 712 C C . LEU A 1 97 ? 4.118 -4.918 -27.122 1.00 94.12 97 LEU A C 1
ATOM 714 O O . LEU A 1 97 ? 5.305 -4.742 -27.353 1.00 94.12 97 LEU A O 1
ATOM 718 N N . ALA A 1 98 ? 3.211 -3.956 -27.286 1.00 93.94 98 ALA A N 1
ATOM 719 C CA . ALA A 1 98 ? 3.544 -2.630 -27.812 1.00 93.94 98 ALA A CA 1
ATOM 720 C C . ALA A 1 98 ? 4.253 -1.693 -26.810 1.00 93.94 98 ALA A C 1
ATOM 722 O O . ALA A 1 98 ? 4.604 -0.576 -27.178 1.00 93.94 98 ALA A O 1
ATOM 723 N N . ILE A 1 99 ? 4.448 -2.105 -25.553 1.00 91.94 99 ILE A N 1
ATOM 724 C CA . ILE A 1 99 ? 5.182 -1.310 -24.562 1.00 91.94 99 ILE A CA 1
ATOM 725 C C . ILE A 1 99 ? 6.661 -1.732 -24.607 1.00 91.94 99 ILE A C 1
ATOM 727 O O . ILE A 1 99 ? 6.948 -2.930 -24.553 1.00 91.94 99 ILE A O 1
ATOM 731 N N . PRO A 1 100 ? 7.618 -0.797 -24.706 1.00 89.81 100 PRO A N 1
ATOM 732 C CA . PRO A 1 100 ? 9.042 -1.125 -24.645 1.00 89.81 100 PRO A CA 1
ATOM 733 C C . PRO A 1 100 ? 9.489 -1.630 -23.262 1.00 89.81 100 PRO A C 1
ATOM 735 O O . PRO A 1 100 ? 8.997 -1.181 -22.228 1.00 89.81 100 PRO A O 1
ATOM 738 N N . ARG A 1 101 ? 10.480 -2.524 -23.236 1.00 88.88 101 ARG A N 1
ATOM 739 C CA . ARG A 1 101 ? 11.195 -3.010 -22.044 1.00 88.88 101 ARG A CA 1
ATOM 740 C C . ARG A 1 101 ? 12.698 -3.003 -22.322 1.00 88.88 101 ARG A C 1
ATOM 742 O O . ARG A 1 101 ? 13.274 -4.014 -22.732 1.00 88.88 101 ARG A O 1
ATOM 749 N N . GLY A 1 102 ? 13.336 -1.847 -22.154 1.00 86.62 102 GLY A N 1
ATOM 750 C CA . GLY A 1 102 ? 14.718 -1.650 -22.598 1.00 86.62 102 GLY A CA 1
ATOM 751 C C . GLY A 1 102 ? 14.841 -1.884 -24.107 1.00 86.62 102 GLY A C 1
ATOM 752 O O . GLY A 1 102 ? 14.104 -1.285 -24.882 1.00 86.62 102 GLY A O 1
ATOM 753 N N . TRP A 1 103 ? 15.724 -2.799 -24.517 1.00 90.06 103 TRP A N 1
ATOM 754 C CA . TRP A 1 103 ? 15.917 -3.190 -25.924 1.00 90.06 103 TRP A CA 1
ATOM 755 C C . TRP A 1 103 ? 14.947 -4.284 -26.416 1.00 90.06 103 TRP A C 1
ATOM 757 O O . TRP A 1 103 ? 15.167 -4.878 -27.468 1.00 90.06 103 TRP A O 1
ATOM 767 N N . SER A 1 104 ? 13.886 -4.576 -25.658 1.00 88.25 104 SER A N 1
ATOM 768 C CA . SER A 1 104 ? 12.882 -5.600 -25.978 1.00 88.25 104 SER A CA 1
ATOM 769 C C . SER A 1 104 ? 11.449 -5.046 -25.953 1.00 88.25 104 SER A C 1
ATOM 771 O O . SER A 1 104 ? 11.220 -3.923 -25.507 1.00 88.25 104 SER A O 1
ATOM 773 N N . TRP A 1 105 ? 10.483 -5.830 -26.441 1.00 91.75 105 TRP A N 1
ATOM 774 C CA . TRP A 1 105 ? 9.039 -5.538 -26.414 1.00 91.75 105 TRP A CA 1
ATOM 775 C C . TRP A 1 105 ? 8.339 -6.294 -25.270 1.00 91.75 105 TRP A C 1
ATOM 777 O O . TRP A 1 105 ? 8.923 -7.203 -24.681 1.00 91.75 105 TRP A O 1
ATOM 787 N N . GLY A 1 106 ? 7.085 -5.954 -24.948 1.00 90.38 106 GLY A N 1
ATOM 788 C CA . GLY A 1 106 ? 6.346 -6.609 -23.854 1.00 90.38 106 GLY A CA 1
ATOM 789 C C . GLY A 1 106 ? 6.565 -5.978 -22.475 1.00 90.38 106 GLY A C 1
ATOM 790 O O . GLY A 1 106 ? 6.524 -6.662 -21.451 1.00 90.38 106 GLY A O 1
ATOM 791 N N . GLY A 1 107 ? 6.849 -4.682 -22.428 1.00 91.56 107 GLY A N 1
ATOM 792 C CA . GLY A 1 107 ? 7.051 -3.913 -21.206 1.00 91.56 107 GLY A CA 1
ATOM 793 C C . GLY A 1 107 ? 5.804 -3.772 -20.339 1.00 91.56 107 GLY A C 1
ATOM 794 O O . GLY A 1 107 ? 4.682 -3.945 -20.824 1.00 91.56 107 GLY A O 1
ATOM 795 N N . PRO A 1 108 ? 5.996 -3.492 -19.039 1.00 91.31 108 PRO A N 1
ATOM 796 C CA . PRO A 1 108 ? 4.896 -3.181 -18.152 1.00 91.31 108 PRO A CA 1
ATOM 797 C C . PRO A 1 108 ? 4.444 -1.724 -18.329 1.00 91.31 108 PRO A C 1
ATOM 799 O O . PRO A 1 108 ? 5.260 -0.837 -18.564 1.00 91.31 108 PRO A O 1
ATOM 802 N N . ALA A 1 109 ? 3.152 -1.458 -18.156 1.00 89.62 109 ALA A N 1
ATOM 803 C CA . ALA A 1 109 ? 2.598 -0.103 -18.133 1.00 89.62 109 ALA A CA 1
ATOM 804 C C . ALA A 1 109 ? 3.094 0.721 -16.928 1.00 89.62 109 ALA A C 1
ATOM 806 O O . ALA A 1 109 ? 3.057 1.948 -16.958 1.00 89.62 109 ALA A O 1
ATOM 807 N N . SER A 1 110 ? 3.554 0.046 -15.870 1.00 88.56 110 SER A N 1
ATOM 808 C CA . SER A 1 110 ? 4.111 0.640 -14.656 1.00 88.56 110 SER A CA 1
ATOM 809 C C . SER A 1 110 ? 5.110 -0.327 -14.007 1.00 88.56 110 SER A C 1
ATOM 811 O O . SER A 1 110 ? 4.875 -1.538 -14.030 1.00 88.56 110 SER A O 1
ATOM 813 N N . PRO A 1 111 ? 6.197 0.164 -13.383 1.00 87.06 111 PRO A N 1
ATOM 814 C CA . PRO A 1 111 ? 7.067 -0.674 -12.556 1.00 87.06 111 PRO A CA 1
ATOM 815 C C . PRO A 1 111 ? 6.361 -1.214 -11.296 1.00 87.06 111 PRO A C 1
ATOM 817 O O . PRO A 1 111 ? 6.756 -2.260 -10.776 1.00 87.06 111 PRO A O 1
ATOM 820 N N . HIS A 1 112 ? 5.289 -0.552 -10.846 1.00 88.94 112 HIS A N 1
ATOM 821 C CA . HIS A 1 112 ? 4.483 -0.931 -9.682 1.00 88.94 112 HIS A CA 1
ATOM 822 C C . HIS A 1 112 ? 3.175 -1.615 -10.086 1.00 88.94 112 HIS A C 1
ATOM 824 O O . HIS A 1 112 ? 2.517 -1.206 -11.048 1.00 88.94 112 HIS A O 1
ATOM 830 N N . CYS A 1 113 ? 2.772 -2.615 -9.306 1.00 91.12 113 CYS A N 1
ATOM 831 C CA . CYS A 1 113 ? 1.473 -3.263 -9.426 1.00 91.12 113 CYS A CA 1
ATOM 832 C C . CYS A 1 113 ? 0.389 -2.400 -8.759 1.00 91.12 113 CYS A C 1
ATOM 834 O O . CYS A 1 113 ? 0.584 -1.978 -7.617 1.00 91.12 113 CYS A O 1
ATOM 836 N N . PRO A 1 114 ? -0.783 -2.197 -9.385 1.00 92.38 114 PRO A N 1
ATOM 837 C CA . PRO A 1 114 ? -1.966 -1.752 -8.665 1.00 92.38 114 PRO A CA 1
ATOM 838 C C . PRO A 1 114 ? -2.287 -2.728 -7.532 1.00 92.38 114 PRO A C 1
ATOM 840 O O . PRO A 1 114 ? -2.186 -3.945 -7.708 1.00 92.38 114 PRO A O 1
ATOM 843 N N . LEU A 1 115 ? -2.684 -2.195 -6.383 1.00 93.81 115 LEU A N 1
ATOM 844 C CA . LEU A 1 115 ? -3.125 -2.985 -5.239 1.00 93.81 115 LEU A CA 1
ATOM 845 C C . LEU A 1 115 ? -4.641 -2.892 -5.108 1.00 93.81 115 LEU A C 1
ATOM 847 O O . LEU A 1 115 ? -5.229 -1.854 -5.413 1.00 93.81 115 LEU A O 1
ATOM 851 N N . TRP A 1 116 ? -5.261 -3.963 -4.631 1.00 93.69 116 TRP A N 1
ATOM 852 C CA . TRP A 1 116 ? -6.665 -3.971 -4.239 1.00 93.69 116 TRP A CA 1
ATOM 853 C C . TRP A 1 116 ? -6.815 -4.606 -2.861 1.00 93.69 116 TRP A C 1
ATOM 855 O O . TRP A 1 116 ? -6.011 -5.452 -2.473 1.00 93.69 116 TRP A O 1
ATOM 865 N N . ALA A 1 117 ? -7.853 -4.185 -2.148 1.00 92.88 117 ALA A N 1
ATOM 866 C CA . ALA A 1 117 ? -8.312 -4.784 -0.906 1.00 92.88 117 ALA A CA 1
ATOM 867 C C . ALA A 1 117 ? -9.839 -4.708 -0.862 1.00 92.88 117 ALA A C 1
ATOM 869 O O . ALA A 1 117 ? -10.430 -3.760 -1.388 1.00 92.88 117 ALA A O 1
ATOM 870 N N . GLU A 1 118 ? -10.472 -5.693 -0.243 1.00 91.81 118 GLU A N 1
ATOM 871 C CA . GLU A 1 118 ? -11.906 -5.684 0.022 1.00 91.81 118 GLU A CA 1
ATOM 872 C C . GLU A 1 118 ? -12.195 -5.017 1.375 1.00 91.81 118 GLU A C 1
ATOM 874 O O . GLU A 1 118 ? -11.542 -5.276 2.392 1.00 91.81 118 GLU A O 1
ATOM 879 N N . ILE A 1 119 ? -13.183 -4.120 1.372 1.00 88.25 119 ILE A N 1
ATOM 880 C CA . ILE A 1 119 ? -13.582 -3.316 2.528 1.00 88.25 119 ILE A CA 1
ATOM 881 C C . ILE A 1 119 ? -15.097 -3.443 2.695 1.00 88.25 119 ILE A C 1
ATOM 883 O O . ILE A 1 119 ? -15.856 -3.214 1.753 1.00 88.25 119 ILE A O 1
ATOM 887 N N . ASN A 1 120 ? -15.529 -3.773 3.906 1.00 85.50 120 ASN A N 1
ATOM 888 C CA . ASN A 1 120 ? -16.915 -3.747 4.334 1.00 85.50 120 ASN A CA 1
ATOM 889 C C . ASN A 1 120 ? -17.355 -2.293 4.504 1.00 85.50 120 ASN A C 1
ATOM 891 O O . ASN A 1 120 ? -16.886 -1.584 5.397 1.00 85.50 120 ASN A O 1
ATOM 895 N N . ILE A 1 121 ? -18.264 -1.855 3.641 1.00 77.00 121 ILE A N 1
ATOM 896 C CA . ILE A 1 121 ? -18.926 -0.562 3.778 1.00 77.00 121 ILE A CA 1
ATOM 897 C C . ILE A 1 121 ? -20.182 -0.812 4.621 1.00 77.00 121 ILE A C 1
ATOM 899 O O . ILE A 1 121 ? -21.016 -1.606 4.191 1.00 77.00 121 ILE A O 1
ATOM 903 N N . PRO A 1 122 ? -20.300 -0.223 5.825 1.00 71.19 122 PRO A N 1
ATOM 904 C CA . PRO A 1 122 ? -21.527 -0.336 6.603 1.00 71.19 122 PRO A CA 1
ATOM 905 C C . PRO A 1 122 ? -22.690 0.323 5.848 1.00 71.19 122 PRO A C 1
ATOM 907 O O . PRO A 1 122 ? -22.477 1.337 5.178 1.00 71.19 122 PRO A O 1
ATOM 910 N N . ASP A 1 123 ? -23.877 -0.278 5.960 1.00 67.75 123 ASP A N 1
ATOM 911 C CA . ASP A 1 123 ? -25.134 0.237 5.393 1.00 67.75 123 ASP A CA 1
ATOM 912 C C . ASP A 1 123 ? -25.491 1.648 5.902 1.00 67.75 123 ASP A C 1
ATOM 914 O O . ASP A 1 123 ? -25.223 1.951 7.094 1.00 67.75 123 ASP A O 1
#